Protein AF-A0A9E3X0Y9-F1 (afdb_monomer_lite)

Sequence (67 aa):
HGREEQQTYYHQRSPQKGYHLDYCFLPRQWFTQQADVTVGPFAPWGSLSDHTPLSVDLKLVSMSAQP

pLDDT: mean 89.12, std 11.53, range [50.41, 98.19]

Foldseek 3Di:
DDPDDDFFFAVVLHPVRGDNDDDDDDPPQQAPDDWDWDWADSPPCSVPDRGTDIDTHGPGDPPPPDD

Structure (mmCIF, N/CA/C/O backbone):
data_AF-A0A9E3X0Y9-F1
#
_entry.id   AF-A0A9E3X0Y9-F1
#
loop_
_atom_site.group_PDB
_atom_site.id
_atom_site.type_symbol
_atom_site.label_atom_id
_atom_site.label_alt_id
_atom_site.label_comp_id
_atom_site.label_asym_id
_atom_site.label_entity_id
_atom_site.label_seq_id
_atom_site.pdbx_PDB_ins_code
_atom_site.Cartn_x
_atom_site.Cartn_y
_atom_site.Cartn_z
_atom_site.occupancy
_atom_site.B_iso_or_equiv
_atom_site.auth_seq_id
_atom_site.auth_comp_id
_atom_site.auth_asym_id
_atom_site.auth_atom_id
_atom_site.pdbx_PDB_model_num
ATOM 1 N N . HIS A 1 1 ? 15.796 1.526 10.528 1.00 57.69 1 HIS A N 1
ATOM 2 C CA . HIS A 1 1 ? 14.963 1.255 9.339 1.00 57.69 1 HIS A CA 1
ATOM 3 C C . HIS A 1 1 ? 13.739 0.458 9.764 1.00 57.69 1 HIS A C 1
ATOM 5 O O . HIS A 1 1 ? 13.844 -0.261 10.756 1.00 57.69 1 HIS A O 1
ATOM 11 N N . GLY A 1 2 ? 12.614 0.618 9.061 1.00 65.81 2 GLY A N 1
ATOM 12 C CA . GLY A 1 2 ? 11.445 -0.258 9.203 1.00 65.81 2 GLY A CA 1
ATOM 13 C C . GLY A 1 2 ? 11.756 -1.699 8.775 1.00 65.81 2 GLY A C 1
ATOM 14 O O . GLY A 1 2 ? 12.805 -1.947 8.175 1.00 65.81 2 GLY A O 1
ATOM 15 N N . ARG A 1 3 ? 10.884 -2.645 9.135 1.00 81.12 3 ARG A N 1
ATOM 16 C CA . ARG A 1 3 ? 10.984 -4.082 8.789 1.00 81.12 3 ARG A CA 1
ATOM 17 C C . ARG A 1 3 ? 9.854 -4.541 7.858 1.00 81.12 3 ARG A C 1
ATOM 19 O O . ARG A 1 3 ? 9.721 -5.730 7.606 1.00 81.12 3 ARG A O 1
ATOM 26 N N . GLU A 1 4 ? 9.023 -3.616 7.399 1.00 88.44 4 GLU A N 1
ATOM 27 C CA . GLU A 1 4 ? 7.898 -3.865 6.513 1.00 88.44 4 GLU A CA 1
ATOM 28 C C . GLU A 1 4 ? 8.392 -4.340 5.139 1.00 88.44 4 GLU A C 1
ATOM 30 O O . GLU A 1 4 ? 9.265 -3.722 4.529 1.00 88.44 4 GLU A O 1
ATOM 35 N N . GLU A 1 5 ? 7.832 -5.448 4.653 1.00 87.94 5 GLU A N 1
ATOM 36 C CA . GLU A 1 5 ? 8.316 -6.119 3.437 1.00 87.94 5 GLU A CA 1
ATOM 37 C C . GLU A 1 5 ? 7.545 -5.716 2.172 1.00 87.94 5 GLU A C 1
ATOM 39 O O . GLU A 1 5 ? 8.065 -5.846 1.064 1.00 87.94 5 GLU A O 1
ATOM 44 N N . GLN A 1 6 ? 6.315 -5.211 2.317 1.00 94.25 6 GLN A N 1
ATOM 45 C CA . GLN A 1 6 ? 5.468 -4.805 1.192 1.00 94.25 6 GLN A CA 1
ATOM 46 C C . GLN A 1 6 ? 5.638 -3.318 0.891 1.00 94.25 6 GLN A C 1
ATOM 48 O O . GLN A 1 6 ? 5.448 -2.490 1.775 1.00 94.25 6 GLN A O 1
ATOM 53 N N . GLN A 1 7 ? 5.973 -2.958 -0.346 1.00 95.56 7 GLN A N 1
ATOM 54 C CA . GLN A 1 7 ? 6.237 -1.568 -0.720 1.00 95.56 7 GLN A CA 1
ATOM 55 C C . GLN A 1 7 ? 4.973 -0.883 -1.240 1.00 95.56 7 GLN A C 1
ATOM 57 O O . GLN A 1 7 ? 4.297 -1.409 -2.124 1.00 95.56 7 GLN A O 1
ATOM 62 N N . THR A 1 8 ? 4.693 0.307 -0.714 1.00 97.56 8 THR A N 1
ATOM 63 C CA . THR A 1 8 ? 3.580 1.172 -1.136 1.00 97.56 8 THR A CA 1
ATOM 64 C C . THR A 1 8 ? 4.058 2.337 -2.001 1.00 97.56 8 THR A C 1
ATOM 66 O O . THR A 1 8 ? 3.270 2.941 -2.714 1.00 97.56 8 THR A O 1
ATOM 69 N N . TYR A 1 9 ? 5.361 2.629 -1.981 1.00 97.75 9 TYR A N 1
ATOM 70 C CA . TYR A 1 9 ? 6.009 3.696 -2.735 1.00 97.75 9 TYR A CA 1
ATOM 71 C C . TYR A 1 9 ? 7.201 3.157 -3.526 1.00 97.75 9 TYR A C 1
ATOM 73 O O . TYR A 1 9 ? 7.983 2.359 -3.014 1.00 97.75 9 TYR A O 1
ATOM 81 N N . TYR A 1 10 ? 7.383 3.641 -4.751 1.00 97.44 10 TYR A N 1
ATOM 82 C CA . TYR A 1 10 ? 8.452 3.253 -5.665 1.00 97.44 10 TYR A CA 1
ATOM 83 C C . TYR A 1 10 ? 9.134 4.504 -6.210 1.00 97.44 10 TYR A C 1
ATOM 85 O O . TYR A 1 10 ? 8.625 5.158 -7.121 1.00 97.44 10 TYR A O 1
ATOM 93 N N . HIS A 1 11 ? 10.305 4.847 -5.671 1.00 97.25 11 HIS A N 1
ATOM 94 C CA . HIS A 1 11 ? 10.961 6.119 -5.969 1.00 97.25 11 HIS A CA 1
ATOM 95 C C . HIS A 1 11 ? 11.211 6.298 -7.470 1.00 97.25 11 HIS A C 1
ATOM 97 O O . HIS A 1 11 ? 11.842 5.452 -8.109 1.00 97.25 11 HIS A O 1
ATOM 103 N N . GLN A 1 12 ? 10.725 7.415 -8.026 1.00 96.31 12 GLN A N 1
ATOM 104 C CA . GLN A 1 12 ? 10.765 7.711 -9.467 1.00 96.31 12 GLN A CA 1
ATOM 105 C C . GLN A 1 12 ? 10.097 6.623 -10.328 1.00 96.31 12 GLN A C 1
ATOM 107 O O . GLN A 1 12 ? 10.503 6.401 -11.467 1.00 96.31 12 GLN A O 1
ATOM 112 N N . ARG A 1 13 ? 9.087 5.928 -9.785 1.00 95.62 13 ARG A N 1
ATOM 113 C CA . ARG A 1 13 ? 8.379 4.814 -10.439 1.00 95.62 13 ARG A CA 1
ATOM 114 C C . ARG A 1 13 ? 9.305 3.641 -10.796 1.00 95.62 13 ARG A C 1
ATOM 116 O O . ARG A 1 13 ? 9.081 2.941 -11.780 1.00 95.62 13 ARG A O 1
ATOM 123 N N . SER A 1 14 ? 10.364 3.421 -10.013 1.00 95.94 14 SER A N 1
ATOM 124 C CA . SER A 1 14 ? 11.287 2.298 -10.204 1.00 95.94 14 SER A CA 1
ATOM 125 C C . SER A 1 14 ? 10.908 1.118 -9.298 1.00 95.94 14 SER A C 1
ATOM 127 O O . SER A 1 14 ? 10.995 1.254 -8.075 1.00 95.94 14 SER A O 1
ATOM 129 N N . PRO A 1 15 ? 10.578 -0.067 -9.854 1.00 94.00 15 PRO A N 1
ATOM 130 C CA . PRO A 1 15 ? 10.247 -1.254 -9.059 1.00 94.00 15 PRO A CA 1
ATOM 131 C C . PRO A 1 15 ? 11.415 -1.761 -8.195 1.00 94.00 15 PRO A C 1
ATOM 133 O O . PRO A 1 15 ? 11.206 -2.517 -7.255 1.00 94.00 15 PRO A O 1
ATOM 136 N N . GLN A 1 16 ? 12.648 -1.329 -8.476 1.00 95.88 16 GLN A N 1
ATOM 137 C CA . GLN A 1 16 ? 13.849 -1.668 -7.707 1.00 95.88 16 GLN A CA 1
ATOM 138 C C . GLN A 1 16 ? 14.072 -0.753 -6.493 1.00 95.88 16 GLN A C 1
ATOM 140 O O . GLN A 1 16 ? 14.966 -1.012 -5.691 1.00 95.88 16 GLN A O 1
ATOM 145 N N . LYS A 1 17 ? 13.303 0.335 -6.364 1.00 95.12 17 LYS A N 1
ATOM 146 C CA . LYS A 1 17 ? 13.464 1.358 -5.320 1.00 95.12 17 LYS A CA 1
ATOM 147 C C . LYS A 1 17 ? 12.192 1.485 -4.486 1.00 95.12 17 LYS A C 1
ATOM 149 O O . LYS A 1 17 ? 11.599 2.561 -4.409 1.00 95.12 17 LYS A O 1
ATOM 154 N N . GLY A 1 18 ? 11.750 0.364 -3.928 1.00 94.56 18 GLY A N 1
ATOM 155 C CA . GLY A 1 18 ? 10.513 0.288 -3.162 1.00 94.56 18 GLY A CA 1
ATOM 156 C C . GLY A 1 18 ? 10.695 0.613 -1.674 1.00 94.56 18 GLY A C 1
ATOM 157 O O . GLY A 1 18 ? 11.699 0.241 -1.065 1.00 94.56 18 GLY A O 1
ATOM 158 N N . TYR A 1 19 ? 9.702 1.279 -1.089 1.00 95.44 19 TYR A N 1
ATOM 159 C CA . TYR A 1 19 ? 9.631 1.656 0.322 1.00 95.44 19 TYR A CA 1
ATOM 160 C C . TYR A 1 19 ? 8.194 1.505 0.841 1.00 95.44 19 TYR A C 1
ATOM 162 O O . TYR A 1 19 ? 7.233 1.598 0.077 1.00 95.44 19 TYR A O 1
ATOM 170 N N . HIS A 1 20 ? 8.042 1.296 2.147 1.00 96.00 20 HIS A N 1
ATOM 171 C CA . HIS A 1 20 ? 6.748 1.325 2.827 1.00 96.00 20 HIS A CA 1
ATOM 172 C C . HIS A 1 20 ? 6.588 2.689 3.499 1.00 96.00 20 HIS A C 1
ATOM 174 O O . HIS A 1 20 ? 7.258 2.960 4.494 1.00 96.00 20 HIS A O 1
ATOM 180 N N . LEU A 1 21 ? 5.785 3.573 2.907 1.00 95.38 21 LEU A N 1
ATOM 181 C CA . LEU A 1 21 ? 5.623 4.956 3.382 1.00 95.38 21 LEU A CA 1
ATOM 182 C C . LEU A 1 21 ? 4.173 5.310 3.724 1.00 95.38 21 LEU A C 1
ATOM 184 O O . LEU A 1 21 ? 3.938 6.309 4.400 1.00 95.38 21 LEU A O 1
ATOM 188 N N . ASP A 1 22 ? 3.216 4.502 3.276 1.00 96.75 22 ASP A N 1
ATOM 189 C CA . ASP A 1 22 ? 1.793 4.761 3.446 1.00 96.75 22 ASP A CA 1
ATOM 190 C C . ASP A 1 22 ? 1.243 3.930 4.604 1.00 96.75 22 ASP A C 1
ATOM 192 O O . ASP A 1 22 ? 1.442 2.720 4.664 1.00 96.75 22 ASP A O 1
ATOM 196 N N . TYR A 1 23 ? 0.529 4.587 5.517 1.00 95.12 23 TYR A N 1
ATOM 197 C CA . TYR A 1 23 ? -0.008 3.972 6.728 1.00 95.12 23 TYR A CA 1
ATOM 198 C C . TYR A 1 23 ? -1.465 4.386 6.942 1.00 95.12 23 TYR A C 1
ATOM 200 O O . TYR A 1 23 ? -1.846 5.530 6.690 1.00 95.12 23 TYR A O 1
ATOM 208 N N . CYS A 1 24 ? -2.273 3.472 7.480 1.00 94.00 24 CYS A N 1
ATOM 209 C CA . CYS A 1 24 ? -3.635 3.747 7.929 1.00 94.00 24 CYS A CA 1
ATOM 210 C C . CYS A 1 24 ? -3.733 3.488 9.437 1.00 94.00 24 CYS A C 1
ATOM 212 O O . CYS A 1 24 ? -3.627 2.348 9.888 1.00 94.00 24 CYS A O 1
ATOM 214 N N . PHE A 1 25 ? -3.915 4.549 10.226 1.00 92.94 25 PHE A N 1
ATOM 215 C CA . PHE A 1 25 ? -4.083 4.451 11.676 1.00 92.94 25 PHE A CA 1
ATOM 216 C C . PHE A 1 25 ? -5.562 4.497 12.038 1.00 92.94 25 PHE A C 1
ATOM 218 O O . PHE A 1 25 ? -6.289 5.391 11.608 1.00 92.94 25 PHE A O 1
ATOM 225 N N . LEU A 1 26 ? -5.999 3.543 12.856 1.00 89.44 26 LEU A N 1
ATOM 226 C CA . LEU A 1 26 ? -7.401 3.362 13.216 1.00 89.44 26 LEU A CA 1
ATOM 227 C C . LEU A 1 26 ? -7.538 3.178 14.733 1.00 89.44 26 LEU A C 1
ATOM 229 O O . LEU A 1 26 ? -6.705 2.497 15.343 1.00 89.44 26 LEU A O 1
ATOM 233 N N . PRO A 1 27 ? -8.588 3.726 15.369 1.00 89.81 27 PRO A N 1
ATOM 234 C CA . PRO A 1 27 ? -8.890 3.428 16.762 1.00 89.81 27 PRO A CA 1
ATOM 235 C C . PRO A 1 27 ? -9.159 1.936 16.961 1.00 89.81 27 PRO A C 1
ATOM 237 O O . PRO A 1 27 ? -10.000 1.348 16.284 1.00 89.81 27 PRO A O 1
ATOM 240 N N . ARG A 1 28 ? -8.516 1.332 17.966 1.00 85.94 28 ARG A N 1
ATOM 241 C CA . ARG A 1 28 ? -8.702 -0.092 18.306 1.00 85.94 28 ARG A CA 1
ATOM 242 C C . ARG A 1 28 ? -10.164 -0.467 18.581 1.00 85.94 28 ARG A C 1
ATOM 244 O O . ARG A 1 28 ? -10.536 -1.621 18.443 1.00 85.94 28 ARG A O 1
ATOM 251 N N . GLN A 1 29 ? -10.985 0.498 18.986 1.00 88.50 29 GLN A N 1
ATOM 252 C CA . GLN A 1 29 ? -12.401 0.294 19.299 1.00 88.50 29 GLN A CA 1
ATOM 253 C C . GLN A 1 29 ? -13.283 0.092 18.057 1.00 88.50 29 GLN A C 1
ATOM 255 O O . GLN A 1 29 ? -14.413 -0.362 18.196 1.00 88.50 29 GLN A O 1
ATOM 260 N N . TRP A 1 30 ? -12.803 0.434 16.857 1.00 87.62 30 TRP A N 1
ATOM 261 C CA . TRP A 1 30 ? -13.611 0.357 15.635 1.00 87.62 30 TRP A CA 1
ATOM 262 C C . TRP A 1 30 ? -13.831 -1.069 15.137 1.00 87.62 30 TRP A C 1
ATOM 264 O O . TRP A 1 30 ? -14.784 -1.312 14.402 1.00 87.62 30 TRP A O 1
ATOM 274 N N . PHE A 1 31 ? -12.982 -2.013 15.535 1.00 85.88 31 PHE A N 1
ATOM 275 C CA . PHE A 1 31 ? -13.001 -3.383 15.039 1.00 85.88 31 PHE A CA 1
ATOM 276 C C . PHE A 1 31 ? -12.729 -4.368 16.178 1.00 85.88 31 PHE A C 1
ATOM 278 O O . PHE A 1 31 ? -11.869 -4.152 17.029 1.00 85.88 31 PHE A O 1
ATOM 285 N N . THR A 1 32 ? -13.474 -5.471 16.205 1.00 79.12 32 THR A N 1
ATOM 286 C CA . THR A 1 32 ? -13.264 -6.571 17.168 1.00 79.12 32 THR A CA 1
ATOM 287 C C . THR A 1 32 ? -12.314 -7.639 16.640 1.00 79.12 32 THR A C 1
ATOM 289 O O . THR A 1 32 ? -11.811 -8.453 17.411 1.00 79.12 32 THR A O 1
ATOM 292 N N . GLN A 1 33 ? -12.079 -7.649 15.330 1.00 82.19 33 GLN A N 1
ATOM 293 C CA . GLN A 1 33 ? -11.238 -8.611 14.629 1.00 82.19 33 GLN A CA 1
ATOM 294 C C . GLN A 1 33 ? -10.106 -7.889 13.909 1.00 82.19 33 GLN A C 1
ATOM 296 O O . GLN A 1 33 ? -10.189 -6.690 13.661 1.00 82.19 33 GLN A O 1
ATOM 301 N N . GLN A 1 34 ? -9.050 -8.625 13.575 1.00 83.94 34 GLN A N 1
ATOM 302 C CA . GLN A 1 34 ? -7.955 -8.090 12.776 1.00 83.94 34 GLN A CA 1
ATOM 303 C C . GLN A 1 34 ? -8.485 -7.519 11.450 1.00 83.94 34 GLN A C 1
ATOM 305 O O . GLN A 1 34 ? -9.385 -8.098 10.845 1.00 83.94 34 GLN A O 1
ATOM 310 N N . ALA A 1 35 ? -7.950 -6.366 11.047 1.00 89.75 35 ALA A N 1
ATOM 311 C CA . ALA A 1 35 ? -8.241 -5.758 9.757 1.00 89.75 35 ALA A CA 1
ATOM 312 C C . ALA A 1 35 ? -7.577 -6.558 8.633 1.00 89.75 35 ALA A C 1
ATOM 314 O O . ALA A 1 35 ? -6.432 -6.996 8.785 1.00 89.75 35 ALA A O 1
ATOM 315 N N . ASP A 1 36 ? -8.269 -6.688 7.507 1.00 93.12 36 ASP A N 1
ATOM 316 C CA . ASP A 1 36 ? -7.686 -7.241 6.292 1.00 93.12 36 ASP A CA 1
ATOM 317 C C . ASP A 1 36 ? -6.962 -6.105 5.559 1.00 93.12 36 ASP A C 1
ATOM 319 O O . ASP A 1 36 ? -7.564 -5.098 5.186 1.00 93.12 36 ASP A O 1
ATOM 323 N N . VAL A 1 37 ? -5.643 -6.232 5.409 1.00 94.44 37 VAL A N 1
ATOM 324 C CA . VAL A 1 37 ? -4.784 -5.194 4.824 1.00 94.44 37 VAL A CA 1
ATOM 325 C C . VAL A 1 37 ? -4.161 -5.722 3.543 1.00 94.44 37 VAL A C 1
ATOM 327 O O . VAL A 1 37 ? -3.517 -6.769 3.549 1.00 94.44 37 VAL A O 1
ATOM 330 N N . THR A 1 38 ? -4.327 -4.979 2.451 1.00 96.94 38 THR A N 1
ATOM 331 C CA . THR A 1 38 ? -3.782 -5.332 1.136 1.00 96.94 38 THR A CA 1
ATOM 332 C C . THR A 1 38 ? -2.978 -4.173 0.562 1.00 96.94 38 THR A C 1
ATOM 334 O O . THR A 1 38 ? -3.456 -3.042 0.508 1.00 96.94 38 THR A O 1
ATOM 337 N N . VAL A 1 39 ? -1.769 -4.465 0.080 1.00 97.06 39 VAL A N 1
ATOM 338 C CA . VAL A 1 39 ? -0.973 -3.547 -0.744 1.00 97.06 39 VAL A CA 1
ATOM 339 C C . VAL A 1 39 ? -1.114 -3.957 -2.207 1.00 97.06 39 VAL A C 1
ATOM 341 O O . VAL A 1 39 ? -0.859 -5.107 -2.567 1.00 97.06 39 VAL A O 1
ATOM 344 N N . GLY A 1 40 ? -1.534 -3.022 -3.057 1.00 95.56 40 GLY A N 1
ATOM 345 C CA . GLY A 1 40 ? -1.671 -3.257 -4.490 1.00 95.56 40 GLY A CA 1
ATOM 346 C C . GLY A 1 40 ? -0.318 -3.509 -5.177 1.00 95.56 40 GLY A C 1
ATOM 347 O O . GLY A 1 40 ? 0.701 -2.948 -4.765 1.00 95.56 40 GLY A O 1
ATOM 348 N N . PRO A 1 41 ? -0.281 -4.314 -6.255 1.00 94.94 41 PRO A N 1
ATOM 349 C CA . PRO A 1 41 ? 0.952 -4.594 -6.989 1.00 94.94 41 PRO A CA 1
ATOM 350 C C . PRO A 1 41 ? 1.431 -3.363 -7.768 1.00 94.94 41 PRO A C 1
ATOM 352 O O . PRO A 1 41 ? 0.626 -2.535 -8.175 1.00 94.94 41 PRO A O 1
ATOM 355 N N . PHE A 1 42 ? 2.727 -3.265 -8.073 1.00 95.38 42 PHE A N 1
ATOM 356 C CA . PHE A 1 42 ? 3.262 -2.124 -8.829 1.00 95.38 42 PHE A CA 1
ATOM 357 C C . PHE A 1 42 ? 2.631 -1.954 -10.225 1.00 95.38 42 PHE A C 1
ATOM 359 O O . PHE A 1 42 ? 2.244 -0.850 -10.591 1.00 95.38 42 PHE A O 1
ATOM 366 N N . ALA A 1 43 ? 2.474 -3.026 -11.006 1.00 86.25 43 ALA A N 1
ATOM 367 C CA . ALA A 1 43 ? 1.831 -2.993 -12.326 1.00 86.25 43 ALA A CA 1
ATOM 368 C C . ALA A 1 43 ? 0.357 -3.409 -12.173 1.00 86.25 43 ALA A C 1
ATOM 370 O O . ALA A 1 43 ? 0.067 -4.604 -12.212 1.00 86.25 43 ALA A O 1
ATOM 371 N N . PRO A 1 44 ? -0.545 -2.469 -11.831 1.00 92.38 44 PRO A N 1
ATOM 372 C CA . PRO A 1 44 ? -1.070 -1.492 -12.800 1.00 92.38 44 PRO A CA 1
ATOM 373 C C . PRO A 1 44 ? -0.847 -0.009 -12.441 1.00 92.38 44 PRO A C 1
ATOM 375 O O . PRO A 1 44 ? -1.083 0.870 -13.269 1.00 92.38 44 PRO A O 1
ATOM 378 N N . TRP A 1 45 ? -0.393 0.288 -11.226 1.00 96.19 45 TRP A N 1
ATOM 379 C CA . TRP A 1 45 ? -0.391 1.646 -10.670 1.00 96.19 45 TRP A CA 1
ATOM 380 C C . TRP A 1 45 ? 0.838 2.473 -11.040 1.00 96.19 45 TRP A C 1
ATOM 382 O O . TRP A 1 45 ? 0.730 3.687 -11.172 1.00 96.19 45 TRP A O 1
ATOM 392 N N . GLY A 1 46 ? 1.976 1.826 -11.293 1.00 94.75 46 GLY A N 1
ATOM 393 C CA . GLY A 1 46 ? 3.272 2.464 -11.532 1.00 94.75 46 GLY A CA 1
ATOM 394 C C . GLY A 1 46 ? 3.328 3.389 -12.750 1.00 94.75 46 GLY A C 1
ATOM 395 O O . GLY A 1 46 ? 4.222 4.224 -12.851 1.00 94.75 46 GLY A O 1
ATOM 396 N N . SER A 1 47 ? 2.371 3.261 -13.676 1.00 95.19 47 SER A N 1
ATOM 397 C CA . SER A 1 47 ? 2.211 4.187 -14.807 1.00 95.19 47 SER A CA 1
ATOM 398 C C . SER A 1 47 ? 1.433 5.460 -14.446 1.00 95.19 47 SER A C 1
ATOM 400 O O . SER A 1 47 ? 1.600 6.48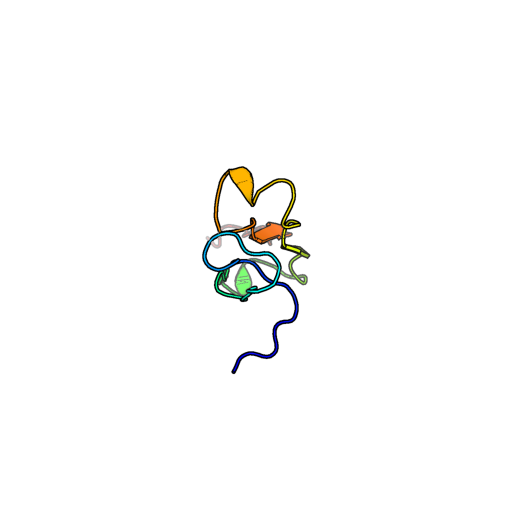7 -15.098 1.00 95.19 47 SER A O 1
ATOM 402 N N . LEU A 1 48 ? 0.611 5.405 -13.396 1.00 96.81 48 LEU A N 1
ATOM 403 C CA . LEU A 1 48 ? -0.290 6.473 -12.960 1.00 96.81 48 LEU A CA 1
ATOM 404 C C . LEU A 1 48 ? 0.292 7.255 -11.774 1.00 96.81 48 LEU A C 1
ATOM 406 O O . LEU A 1 48 ? 0.129 8.469 -11.687 1.00 96.81 48 LEU A O 1
ATOM 410 N N . SER A 1 49 ? 0.998 6.569 -10.876 1.00 97.00 49 SER A N 1
ATOM 411 C CA . SER A 1 49 ? 1.562 7.108 -9.639 1.00 97.00 49 SER A CA 1
ATOM 412 C C . SER A 1 49 ? 2.870 6.391 -9.294 1.00 97.00 49 SER A C 1
ATOM 414 O O . SER A 1 49 ? 3.123 5.285 -9.763 1.00 97.00 49 SER A O 1
ATOM 416 N N . ASP A 1 50 ? 3.730 7.024 -8.501 1.00 97.31 50 ASP A N 1
ATOM 417 C CA . ASP A 1 50 ? 4.852 6.360 -7.826 1.00 97.31 50 ASP A CA 1
ATOM 418 C C . ASP A 1 50 ? 4.430 5.649 -6.529 1.00 97.31 50 ASP A C 1
ATOM 420 O O . ASP A 1 50 ? 5.243 4.948 -5.932 1.00 97.31 50 ASP A O 1
ATOM 424 N N . HIS A 1 51 ? 3.156 5.743 -6.143 1.00 98.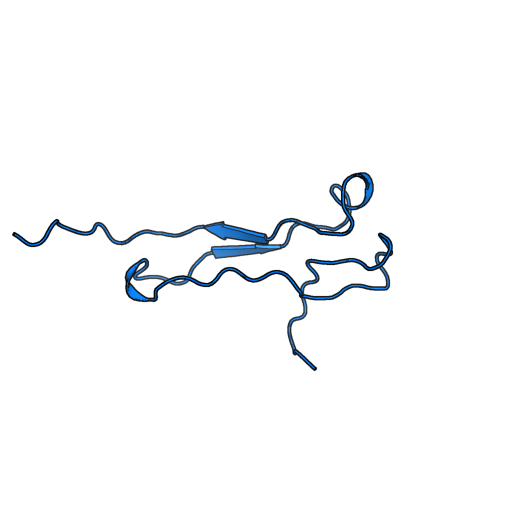19 51 HIS A N 1
ATOM 425 C CA . HIS A 1 51 ? 2.547 4.945 -5.079 1.00 98.19 51 HIS A CA 1
ATOM 426 C C . HIS A 1 51 ? 1.634 3.834 -5.625 1.00 98.19 51 HIS A C 1
ATOM 428 O O . HIS A 1 51 ? 0.997 3.980 -6.672 1.00 98.19 51 HIS A O 1
ATOM 434 N N . THR A 1 52 ? 1.525 2.739 -4.874 1.00 97.75 52 THR A N 1
ATOM 435 C CA . THR A 1 52 ? 0.486 1.712 -5.008 1.00 97.75 52 THR A CA 1
ATOM 436 C C . THR A 1 52 ? -0.528 1.856 -3.868 1.00 97.75 52 THR A C 1
ATOM 438 O O . THR A 1 52 ? -0.190 2.353 -2.793 1.00 97.75 52 THR A O 1
ATOM 441 N N . PRO A 1 53 ? -1.795 1.462 -4.069 1.00 97.69 53 PRO A N 1
ATOM 442 C CA . PRO A 1 53 ? -2.814 1.626 -3.044 1.00 97.69 53 PRO A CA 1
ATOM 443 C C . PRO A 1 53 ? -2.559 0.705 -1.846 1.00 97.69 53 PRO A C 1
ATOM 445 O O . PRO A 1 53 ? -2.275 -0.482 -2.012 1.00 97.69 53 PRO A O 1
ATOM 448 N N . LEU A 1 54 ? -2.749 1.254 -0.647 1.00 97.31 54 LEU A N 1
ATOM 449 C CA . LEU A 1 54 ? -2.969 0.508 0.587 1.00 97.31 54 LEU A CA 1
ATOM 450 C C . LEU A 1 54 ? -4.478 0.468 0.847 1.00 97.31 54 LEU A C 1
ATOM 452 O O . LEU A 1 54 ? -5.121 1.513 0.953 1.00 97.31 54 LEU A O 1
ATOM 456 N N . SER A 1 55 ? -5.053 -0.724 0.937 1.00 97.00 55 SER A N 1
ATOM 457 C CA . SER A 1 55 ? -6.474 -0.931 1.229 1.00 97.00 55 SER A CA 1
ATOM 458 C C . SER A 1 55 ? -6.633 -1.642 2.566 1.00 97.00 55 SER A C 1
ATOM 460 O O . SER A 1 55 ? -5.884 -2.571 2.869 1.00 97.00 55 SER A O 1
ATOM 462 N N . VAL A 1 56 ? -7.588 -1.172 3.371 1.00 95.00 56 VAL A N 1
ATOM 463 C CA . VAL A 1 56 ? -7.890 -1.718 4.696 1.00 95.00 56 VAL A CA 1
ATOM 464 C C . VAL A 1 56 ? -9.382 -1.993 4.779 1.00 95.00 56 VAL A C 1
ATOM 466 O O . VA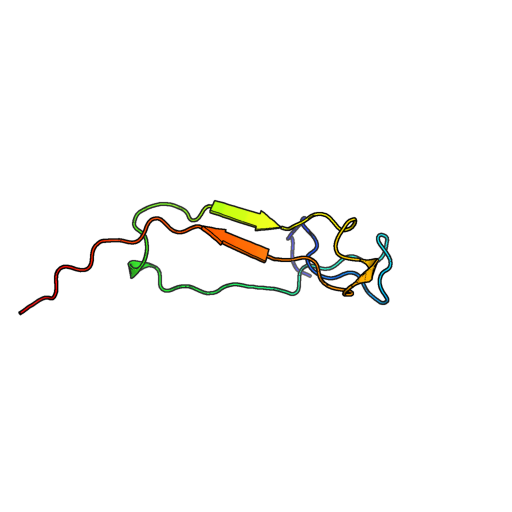L A 1 56 ? -10.188 -1.064 4.818 1.00 95.00 56 VAL A O 1
ATOM 469 N N . ASP A 1 57 ? -9.732 -3.270 4.832 1.00 94.31 57 ASP A N 1
ATOM 470 C CA . ASP A 1 57 ? -11.100 -3.729 5.002 1.00 94.31 57 ASP A CA 1
ATOM 471 C C . ASP A 1 57 ? -11.358 -4.030 6.482 1.00 94.31 57 ASP A C 1
ATOM 473 O O . ASP A 1 57 ? -10.614 -4.755 7.153 1.00 94.31 57 ASP A O 1
ATOM 477 N N . LEU A 1 58 ? -12.423 -3.428 7.015 1.00 90.69 58 LEU A N 1
ATOM 478 C CA . LEU A 1 58 ? -12.765 -3.491 8.432 1.00 90.69 58 LEU A CA 1
ATOM 479 C C . LEU A 1 58 ? -14.122 -4.142 8.643 1.00 90.69 58 LEU A C 1
ATOM 481 O O . LEU A 1 58 ? -15.138 -3.715 8.095 1.00 90.69 58 LEU A O 1
ATOM 485 N N . LYS A 1 59 ? -14.159 -5.101 9.566 1.00 89.00 59 LYS A N 1
ATOM 486 C CA . LYS A 1 59 ? -15.406 -5.530 10.199 1.00 89.00 59 LYS A CA 1
ATOM 487 C C . LYS A 1 59 ? -15.694 -4.602 11.366 1.00 89.00 59 LYS A C 1
ATOM 489 O O . LYS A 1 59 ? -15.163 -4.780 12.464 1.00 89.00 59 LYS A O 1
ATOM 494 N N . LEU A 1 60 ? -16.500 -3.582 11.090 1.00 86.06 60 LEU A N 1
ATOM 495 C CA . LEU A 1 60 ? -16.849 -2.583 12.086 1.00 86.06 60 LEU A CA 1
ATOM 496 C C . LEU A 1 60 ? -17.682 -3.198 13.204 1.00 86.06 60 LEU A C 1
ATOM 498 O O . LEU A 1 60 ? -18.594 -3.996 12.975 1.00 86.06 60 LEU A O 1
ATOM 502 N N . VAL A 1 61 ? -17.386 -2.779 14.427 1.00 82.38 61 VAL A N 1
ATOM 503 C CA . VAL A 1 61 ? -18.280 -3.040 15.548 1.00 82.38 61 VAL A CA 1
ATOM 504 C C . VAL A 1 61 ? -19.515 -2.171 15.357 1.00 82.38 61 VAL A C 1
ATOM 506 O O . VAL A 1 61 ? -19.404 -0.959 15.173 1.00 82.38 61 VAL A O 1
ATOM 509 N N . SER A 1 62 ? -20.700 -2.777 15.421 1.00 75.31 62 SER A N 1
ATOM 510 C CA . SER A 1 62 ? -21.934 -2.006 15.544 1.00 75.31 62 SER A CA 1
ATOM 511 C C . S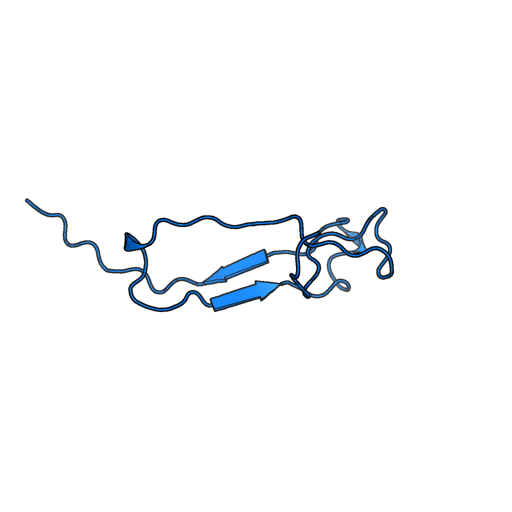ER A 1 62 ? -21.871 -1.224 16.850 1.00 75.31 62 SER A C 1
ATOM 513 O O . SER A 1 62 ? -22.045 -1.792 17.929 1.00 75.31 62 SER A O 1
ATOM 515 N N . MET A 1 63 ? -21.620 0.078 16.760 1.00 66.38 63 MET A N 1
ATOM 516 C CA . MET A 1 63 ? -21.745 0.960 17.908 1.00 66.38 63 MET A CA 1
ATOM 517 C C . MET A 1 63 ? -23.239 1.127 18.175 1.00 66.38 63 MET A C 1
ATOM 519 O O . MET A 1 63 ? -23.916 1.905 17.509 1.00 66.38 63 MET A O 1
ATOM 523 N N . SER A 1 64 ? -23.781 0.368 19.129 1.00 63.59 64 SER A N 1
ATOM 524 C CA . SER A 1 64 ? -25.050 0.759 19.736 1.00 63.59 64 SER A CA 1
ATOM 525 C C . SER A 1 64 ? -24.836 2.153 20.316 1.00 63.59 64 SER A C 1
ATOM 527 O O . SER A 1 64 ? -23.960 2.306 21.173 1.00 63.59 64 SER A O 1
ATOM 529 N N . ALA A 1 65 ? -25.579 3.150 19.832 1.00 55.91 65 ALA A N 1
ATOM 530 C CA . ALA A 1 65 ? -25.620 4.463 20.456 1.00 55.91 65 ALA A CA 1
ATOM 531 C C . ALA A 1 65 ? -25.906 4.247 21.948 1.00 55.91 65 ALA A C 1
ATOM 533 O O . ALA A 1 65 ? -26.966 3.735 22.309 1.00 55.91 65 ALA A O 1
ATOM 534 N N . GLN A 1 66 ? -24.911 4.501 22.800 1.00 50.41 66 GLN A N 1
ATOM 535 C CA . GLN A 1 66 ? -25.155 4.534 24.235 1.00 50.41 66 GLN A CA 1
ATOM 536 C C . GLN A 1 66 ? -26.101 5.720 24.490 1.00 50.41 66 GLN A C 1
ATOM 538 O O . GLN A 1 66 ? -25.884 6.770 23.876 1.00 50.41 66 GLN A O 1
ATOM 543 N N . PRO A 1 67 ? -27.165 5.528 25.288 1.00 54.81 67 PRO A N 1
ATOM 544 C CA . PRO A 1 67 ? -28.133 6.578 25.592 1.00 54.81 67 PRO A CA 1
ATOM 545 C C . PRO A 1 67 ? -27.506 7.765 26.329 1.00 54.81 67 PRO A C 1
ATOM 547 O O . PRO A 1 67 ? -26.473 7.570 27.012 1.00 54.81 67 PRO A O 1
#

Radius of gyration: 15.66 Å; chains: 1; bounding box: 43×16×40 Å

Secondary structure (DSSP, 8-state):
-----S-SEEGGG-TTSEE--------GGGBSSPPEEEEPPHHHHTTT-SB--EEEE--B-------

=== Feature glossary ===
Each block in this record encodes a different view of the same protein. In brief:

Predicted aligned error. PAE(i, j) answers: if I align the predicted and true structures on residue i, how far off (in Å) do I expect residue j to be? A block-diagonal PAE matrix with low values on the blocks and high values off-diagonal is the signature of a multi-domain protein with confidently predicted domains but uncertain inter-domain orientation.

Contact-map, Ramachandran, and PAE plots. Plot images: a contact map (which residues are close in 3D, as an N×N binary image), a Ramachandran scatter (backbone torsion angles, revealing secondary-structure composition at a glance), and — for AlphaFold structures — a PAE heatmap (pairwise prediction confidence).

Backbone torsions (φ/ψ). φ (phi) and ψ (psi) are the two rotatable backbone dihedrals per residue: φ is the C(i-1)–N–Cα–C torsion, ψ is the N–Cα–C–N(i+1) torsion, both in degrees on (−180°, 180°]. α-helical residues cluster near (−60°, −45°); β-strand residues near (−120°, +130°). A Ramachandran plot is simply a scatter of (φ, ψ) for every residue.

Foldseek 3Di. A 3Di character summarizes, for each residue, the relative orientation of the Cα frame of its nearest spatial neighbor. Because it encodes fold topology rather than chemistry, 3Di alignments detect remote structural similarity that sequence alignment misses.

Radius of gyration, Cα contacts, bounding box. Three whole-structure scalars: the radius of gyration (RMS distance of Cα from centroid, in Å), the count of Cα–Cα contacts (pairs closer than 8 Å and separated by more than four residues in sequence — i.e. tertiary, not local, contacts), and the bounding-box dimensions. Together they distinguish compact globular folds from extended fibres or disordered chains.

Sequence. Sequence gives the chain of amino acids in standard one-letter code (A=alanine, C=cysteine, …, Y=tyrosine), read N→C. It is the only feature that is directly encoded by the gene; all structural features are derived from the folded form of this sequence.

mmCIF coordinates. Atomic coordinates in PDBx/mmCIF format — the same representation the Protein Data Bank distributes. Each line of the _atom_site loop places one backbone atom in Cartesian space (units: ångströms, origin: arbitrary).

Secondary structure (3-state, P-SEA). Three-state secondary structure (P-SEA) collapses the eight DSSP classes into helix (a), strand (b), and coil (c). P-SEA assigns these from Cα geometry alone — distances and angles — without requiring backbone oxygens, so it works on any Cα trace.

InterPro / GO / CATH / orga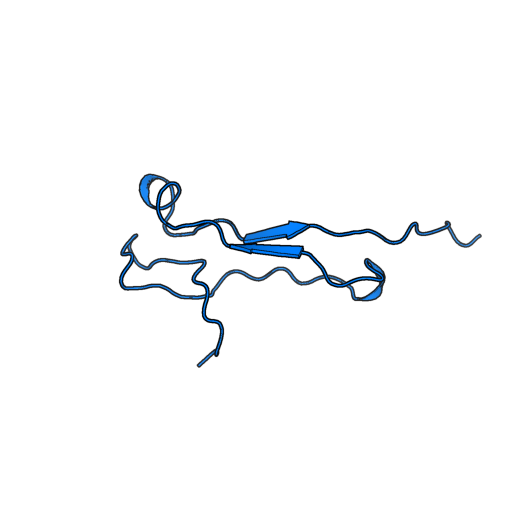nism. Functional annotations link the protein to curated databases. InterPro entries identify conserved domains and families by matching the sequence against member-database signatures (Pfam, PROSITE, CDD, …). Gene Ontology (GO) terms describe molecular function, biological process, and cellular component in a controlled vocabulary. CATH places the structure in a hierarchical fold classification (Class/Architecture/Topology/Homologous-superfamily). The organism is the source species.

B-factor. B-factor (Debye–Waller factor) reflects atomic displacement in the crystal lattice. It is an experimental observable (units Å²), not a prediction; low values mean the atom is pinned down, high values mean it moves or is heterogeneous across the crystal.

Rendered structure images. Structure images are PyMOL renders from six orthogonal camera directions. Cartoon representation draws helices as coils and strands as arrows; sticks shows the backbone as bonds; surface shows the solvent-excluded envelope. Rainbow coloring maps sequence position to hue (blue→red, N→C); chain coloring assigns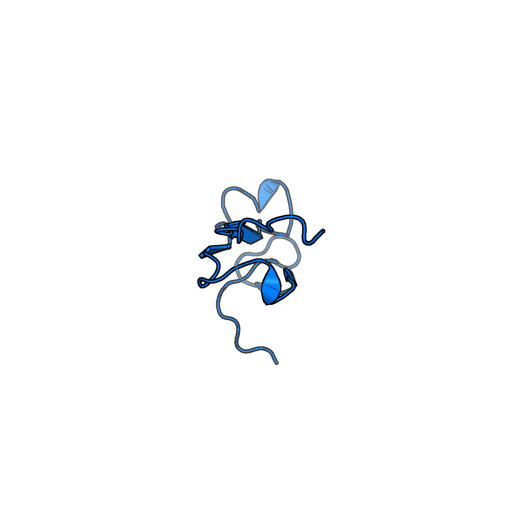 a distinct color per polypeptide.

Solvent-accessible surface area. Solvent-accessible surface area (SASA) is the area in Å² traced out by the centre of a 1.4 Å probe sphere (a water molecule) rolled over the protein's van der Waals surface (Shrake–Rupley / Lee–Richards construction). Buried residues have near-zero SASA; fully exposed residues can exceed 200 Å². The total SASA scales roughly with the number of surface residues.

Secondary structure (8-state, DSSP). The SS8 string is DSSP's per-residue secondary-structure call. α-helix (H) means an i→i+4 H-bond ladder; β-strand (E) means the residue participates in a β-sheet; 3₁₀ (G) and π (I) are tighter and wider helices; T/S are turns/bends; '-' is loop.

pLDDT. For AlphaFold models, the B-factor field carries pLDDT — the model's own estimate of local accuracy on a 0–100 scale. Regions with pLDDT<50 should be treated as essentially unmodeled; they often correspond to intrinsically disordered segments.

Nearest PDB structures. Nearest PDB neighbors are the top structural matches found by Foldseek when searching this structure against the entire Protein Data Bank. Each hit reports a TM-score (0 to 1; >0.5 almost always implies the same fold) and an E-value. These are *structural* homologs — they may share no detectable sequence similarity.